Protein AF-A0A7X8XI81-F1 (afdb_monomer_lite)

Secondary structure (DSSP, 8-state):
-GGGTS-HHHHHHHH-EEETTTTEEEEEEEE-SSS-HHHHHHHHHHHTT---SEEEEEEEETTTTEEEEEEE-SSSS---SEEEESS---IIIIIHHHHHHHHH--

Radius of gyration: 13.25 Å; chains: 1; bounding box: 33×23×33 Å

Sequence (106 aa):
SDIKKLSAEEIIANSLKEYYSGSIGIAVLDIYEDGCEGKIDEVLEAAKTYSYHLLVIMISHHHRQQTEVYFFGNHYGCFPARQSFSRIISRAKDLVPYVYGKINEE

Foldseek 3Di:
DCLVVDQLVRQQVVQWDADPVRQEIEGEAEAADPPCVVVVVRNVVVQQVDDHCKYKYWYQHPNQQKIKIAIYHPNQVQDDRIDIGSHDDDCVPPVVVVVVCSSVVD

Structure (mmCIF, N/CA/C/O backbone):
data_AF-A0A7X8XI81-F1
#
_entry.id   AF-A0A7X8XI81-F1
#
loop_
_atom_site.group_PDB
_atom_site.id
_atom_site.type_symbol
_atom_site.label_atom_id
_atom_site.label_alt_id
_atom_site.label_comp_id
_atom_site.label_asym_id
_atom_site.label_entity_id
_atom_site.label_seq_id
_atom_site.pdbx_PDB_ins_code
_atom_site.Cartn_x
_atom_site.Cartn_y
_atom_site.Cartn_z
_atom_site.occupancy
_atom_site.B_iso_or_equiv
_atom_site.auth_seq_id
_atom_site.auth_comp_id
_atom_site.auth_asym_id
_atom_site.auth_atom_id
_atom_site.pdbx_PDB_model_num
ATOM 1 N N . SER A 1 1 ? 12.087 3.149 -14.873 1.00 53.97 1 SER A N 1
ATOM 2 C CA . SER A 1 1 ? 11.172 3.733 -13.870 1.00 53.97 1 SER A CA 1
ATOM 3 C C . SER A 1 1 ? 11.954 4.601 -12.874 1.00 53.97 1 SER A C 1
ATOM 5 O O . SER A 1 1 ? 13.024 4.164 -12.453 1.00 53.97 1 SER A O 1
ATOM 7 N N . ASP A 1 2 ? 11.490 5.807 -12.509 1.00 64.94 2 ASP A N 1
ATOM 8 C CA . ASP A 1 2 ? 12.207 6.750 -11.611 1.00 64.94 2 ASP A CA 1
ATOM 9 C C . ASP A 1 2 ? 12.467 6.206 -10.195 1.00 64.94 2 ASP A C 1
ATOM 11 O O . ASP A 1 2 ? 13.401 6.641 -9.523 1.00 64.94 2 ASP A O 1
ATOM 15 N N . ILE A 1 3 ? 11.733 5.169 -9.777 1.00 73.69 3 ILE A N 1
ATOM 16 C CA . ILE A 1 3 ? 11.902 4.518 -8.467 1.00 73.69 3 ILE A CA 1
ATOM 17 C C . ILE A 1 3 ? 13.305 3.927 -8.261 1.00 73.69 3 ILE A C 1
ATOM 19 O O . ILE A 1 3 ? 13.747 3.759 -7.132 1.00 73.69 3 ILE A O 1
ATOM 23 N N . LYS A 1 4 ? 14.027 3.614 -9.348 1.00 74.62 4 LYS A N 1
ATOM 24 C CA . LYS A 1 4 ? 15.380 3.039 -9.278 1.00 74.62 4 LYS A CA 1
ATOM 25 C C . LYS A 1 4 ? 16.430 4.049 -8.796 1.00 74.62 4 LYS A C 1
ATOM 27 O O . LYS A 1 4 ? 17.531 3.640 -8.449 1.00 74.62 4 LYS A O 1
ATOM 32 N N . LYS A 1 5 ? 16.115 5.349 -8.802 1.00 83.44 5 LYS A N 1
ATOM 33 C CA . LYS A 1 5 ? 17.043 6.431 -8.432 1.00 83.44 5 LYS A CA 1
ATOM 34 C C . LYS A 1 5 ? 16.801 7.005 -7.034 1.00 83.44 5 LYS A C 1
ATOM 36 O O . LYS A 1 5 ? 17.672 7.702 -6.532 1.00 83.44 5 LYS A O 1
ATOM 41 N N . LEU A 1 6 ? 15.635 6.745 -6.449 1.00 86.44 6 LEU A N 1
ATOM 42 C CA . LEU A 1 6 ? 15.225 7.273 -5.147 1.00 86.44 6 LEU A CA 1
ATOM 43 C C . LEU A 1 6 ? 15.602 6.305 -4.021 1.00 86.44 6 LEU A C 1
ATOM 45 O O . LEU A 1 6 ? 15.673 5.091 -4.239 1.00 86.44 6 LEU A O 1
ATOM 49 N N . SER A 1 7 ? 15.812 6.813 -2.808 1.00 91.00 7 SER A N 1
ATOM 50 C CA . SER A 1 7 ? 15.912 5.973 -1.611 1.00 91.00 7 SER A CA 1
ATOM 51 C C . SER A 1 7 ? 14.567 5.300 -1.300 1.00 91.00 7 SER A C 1
ATOM 53 O O . SER A 1 7 ? 13.513 5.711 -1.790 1.00 91.00 7 SER A O 1
ATOM 55 N N . ALA A 1 8 ? 14.590 4.232 -0.504 1.00 92.19 8 ALA A N 1
ATOM 56 C CA . ALA A 1 8 ? 13.369 3.548 -0.083 1.00 92.19 8 ALA A CA 1
ATOM 57 C C . ALA A 1 8 ? 12.429 4.486 0.698 1.00 92.19 8 ALA A C 1
ATOM 59 O O . ALA A 1 8 ? 11.223 4.517 0.454 1.00 92.19 8 ALA A O 1
ATOM 60 N N . GLU A 1 9 ? 12.997 5.307 1.577 1.00 92.12 9 GLU A N 1
ATOM 61 C CA . GLU A 1 9 ? 12.299 6.309 2.380 1.00 92.12 9 GLU A CA 1
ATOM 62 C C . GLU A 1 9 ? 11.692 7.408 1.504 1.00 92.12 9 GLU A C 1
ATOM 64 O O . GLU A 1 9 ? 10.533 7.774 1.695 1.00 92.12 9 GLU A O 1
ATOM 69 N N . GLU A 1 10 ? 12.433 7.899 0.503 1.00 92.56 10 GLU A N 1
ATOM 70 C CA . GLU A 1 10 ? 11.929 8.891 -0.452 1.00 92.56 10 GLU A CA 1
ATOM 71 C C . GLU A 1 10 ? 10.744 8.347 -1.257 1.00 92.56 10 GLU A C 1
ATOM 73 O O . GLU A 1 10 ? 9.762 9.056 -1.481 1.00 92.56 10 GLU A O 1
ATOM 78 N N . ILE A 1 11 ? 10.797 7.076 -1.669 1.00 92.38 11 ILE A N 1
ATOM 79 C CA . ILE A 1 11 ? 9.696 6.426 -2.393 1.00 92.38 11 ILE A CA 1
ATOM 80 C C . ILE A 1 11 ? 8.440 6.366 -1.524 1.00 92.38 11 ILE A C 1
ATOM 82 O O . ILE A 1 11 ? 7.357 6.726 -1.994 1.00 92.38 11 ILE A O 1
ATOM 86 N N . ILE A 1 12 ? 8.578 5.932 -0.267 1.00 93.88 12 ILE A N 1
ATOM 87 C CA . ILE A 1 12 ? 7.453 5.880 0.671 1.00 93.88 12 ILE A CA 1
ATOM 88 C C . ILE A 1 12 ? 6.906 7.293 0.872 1.00 93.88 12 ILE A C 1
ATOM 90 O O . ILE A 1 12 ? 5.726 7.522 0.614 1.00 93.88 12 ILE A O 1
ATOM 94 N N . ALA A 1 13 ? 7.757 8.244 1.264 1.00 92.69 13 ALA A N 1
ATOM 95 C CA . ALA A 1 13 ? 7.363 9.608 1.608 1.00 92.69 13 ALA A CA 1
ATOM 96 C C . ALA A 1 13 ? 6.653 10.335 0.456 1.00 92.69 13 ALA A C 1
ATOM 98 O O . ALA A 1 13 ? 5.632 10.979 0.681 1.00 92.69 13 ALA A O 1
ATOM 99 N N . ASN A 1 14 ? 7.130 10.181 -0.784 1.00 92.50 14 ASN A N 1
ATOM 100 C CA . ASN A 1 14 ? 6.532 10.834 -1.952 1.00 92.50 14 ASN A CA 1
ATOM 101 C C . ASN A 1 14 ? 5.111 10.343 -2.267 1.00 92.50 14 ASN A C 1
ATOM 103 O O . ASN A 1 14 ? 4.328 11.064 -2.886 1.00 92.50 14 ASN A O 1
ATOM 107 N N . SER A 1 15 ? 4.775 9.113 -1.876 1.00 93.00 15 SER A N 1
ATOM 108 C CA . SER A 1 15 ? 3.479 8.498 -2.178 1.00 93.00 15 SER A CA 1
ATOM 109 C C . SER A 1 15 ? 2.539 8.412 -0.972 1.00 93.00 15 SER A C 1
ATOM 111 O O . SER A 1 15 ? 1.323 8.209 -1.129 1.00 93.00 15 SER A O 1
ATOM 113 N N . LEU A 1 16 ? 3.092 8.573 0.231 1.00 96.06 16 LEU A N 1
ATOM 114 C CA . LEU A 1 16 ? 2.393 8.450 1.497 1.00 96.06 16 LEU A CA 1
ATOM 115 C C . LEU A 1 16 ? 1.251 9.462 1.591 1.00 96.06 16 LEU A C 1
ATOM 117 O O . LEU A 1 16 ? 1.413 10.662 1.372 1.00 96.06 16 LEU A O 1
ATOM 121 N N . LYS A 1 17 ? 0.069 8.961 1.939 1.00 96.81 17 LYS A N 1
ATOM 122 C CA . LYS A 1 17 ? -1.053 9.781 2.388 1.00 96.81 17 LYS A CA 1
ATOM 123 C C . LYS A 1 17 ? -1.516 9.309 3.746 1.00 96.81 17 LYS A C 1
ATOM 125 O O . LYS A 1 17 ? -1.598 8.105 3.985 1.00 96.81 17 LYS A O 1
ATOM 130 N N . GLU A 1 18 ? -1.843 10.271 4.589 1.00 96.62 18 GLU A N 1
ATOM 131 C CA . GLU A 1 18 ?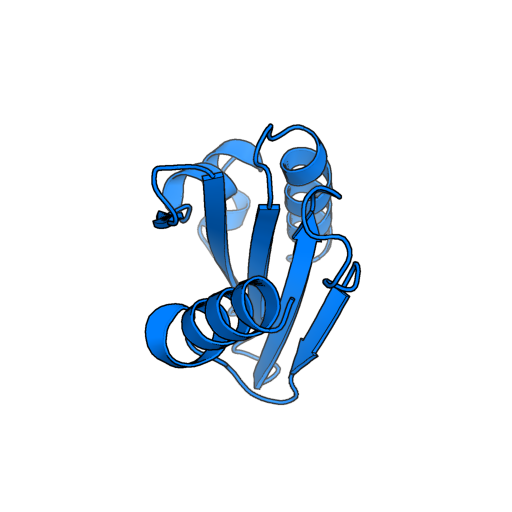 -2.297 10.027 5.947 1.00 96.62 18 GLU A CA 1
ATOM 132 C C . GLU A 1 18 ? -3.822 10.058 6.043 1.00 96.62 18 GLU A C 1
ATOM 134 O O . GLU A 1 18 ? -4.503 10.846 5.381 1.00 96.62 18 GLU A O 1
ATOM 139 N N . TYR A 1 19 ? -4.348 9.187 6.895 1.00 93.75 19 TYR A N 1
ATOM 140 C CA . TYR A 1 19 ? -5.762 8.999 7.193 1.00 93.75 19 TYR A CA 1
ATOM 141 C C . TYR A 1 19 ? -5.935 8.851 8.712 1.00 93.75 19 TYR A C 1
ATOM 143 O O . TYR A 1 19 ? -4.957 8.656 9.437 1.00 93.75 19 TYR A O 1
ATOM 151 N N . TYR A 1 20 ? -7.173 8.956 9.210 1.00 89.44 20 TYR A N 1
ATOM 152 C CA . TYR A 1 20 ? -7.473 8.859 10.651 1.00 89.44 20 TYR A CA 1
ATOM 153 C C . TYR A 1 20 ? -6.587 9.773 11.519 1.00 89.44 20 TYR A C 1
ATOM 155 O O . TYR A 1 20 ? -5.886 9.323 12.429 1.00 89.44 20 TYR A O 1
ATOM 163 N N . SER A 1 21 ? -6.590 11.071 11.204 1.00 88.69 21 SER A N 1
ATOM 164 C CA . SER A 1 21 ? -5.822 12.088 11.941 1.00 88.69 21 SER A CA 1
ATOM 165 C C . SER A 1 21 ? -4.323 11.770 12.058 1.00 88.69 21 SER A C 1
ATOM 167 O O . SER A 1 21 ? -3.713 12.058 13.082 1.00 88.69 21 SER A O 1
ATOM 169 N N . GLY A 1 22 ? -3.740 11.141 11.031 1.00 88.75 22 GLY A N 1
ATOM 170 C CA . GLY A 1 22 ? -2.320 10.773 11.007 1.00 88.75 22 GLY A CA 1
ATOM 171 C C . GLY A 1 22 ? -2.011 9.375 11.546 1.00 88.75 22 GLY A C 1
ATOM 172 O O . GLY A 1 22 ? -0.870 8.940 11.473 1.00 88.75 22 GLY A O 1
ATOM 173 N N . SER A 1 23 ? -3.002 8.634 12.050 1.00 91.75 23 SER A N 1
ATOM 174 C CA . SER A 1 23 ? -2.766 7.298 12.627 1.00 91.75 23 SER A CA 1
ATOM 175 C C . SER A 1 23 ? -2.478 6.231 11.569 1.00 91.75 23 SER A C 1
ATOM 177 O O . SER A 1 23 ? -1.818 5.232 11.861 1.00 91.75 23 SER A O 1
ATOM 179 N N . ILE A 1 24 ? -2.978 6.432 10.344 1.00 95.62 24 ILE A N 1
ATOM 180 C CA . ILE A 1 24 ? -2.855 5.472 9.248 1.00 95.62 24 ILE A CA 1
ATOM 181 C C . ILE A 1 24 ? -2.128 6.110 8.072 1.00 95.62 24 ILE A C 1
ATOM 183 O O . ILE A 1 24 ? -2.604 7.094 7.507 1.00 95.62 24 ILE A O 1
ATOM 187 N N . GLY A 1 25 ? -1.017 5.510 7.662 1.00 97.06 25 GLY A N 1
ATOM 188 C CA . GLY A 1 25 ? -0.284 5.876 6.456 1.00 97.06 25 GLY A CA 1
ATOM 189 C C . GLY A 1 25 ? -0.572 4.893 5.325 1.00 97.06 25 GLY A C 1
ATOM 190 O O . GLY A 1 25 ? -0.558 3.685 5.541 1.00 97.06 25 GLY A O 1
ATOM 191 N N . ILE A 1 26 ? -0.814 5.377 4.105 1.00 97.69 26 ILE A N 1
ATOM 192 C CA . ILE A 1 26 ? -0.918 4.524 2.910 1.00 97.69 26 ILE A CA 1
ATOM 193 C C . ILE A 1 26 ? -0.034 5.075 1.791 1.00 97.69 26 ILE A C 1
ATOM 195 O O . ILE A 1 26 ? -0.343 6.124 1.210 1.00 97.69 26 ILE A O 1
ATOM 199 N N . ALA A 1 27 ? 1.023 4.341 1.449 1.00 97.25 27 ALA A N 1
ATOM 200 C CA . ALA A 1 27 ? 1.895 4.625 0.312 1.00 97.25 27 ALA A CA 1
ATOM 201 C C . ALA A 1 27 ? 1.604 3.669 -0.856 1.00 97.25 27 ALA A C 1
ATOM 203 O O . ALA A 1 27 ? 1.257 2.505 -0.657 1.00 97.25 27 ALA A O 1
ATOM 204 N N . VAL A 1 28 ? 1.725 4.178 -2.083 1.00 95.75 28 VAL A N 1
ATOM 205 C CA . VAL A 1 28 ? 1.451 3.441 -3.326 1.00 95.75 28 VAL A CA 1
ATOM 206 C C . VAL A 1 28 ? 2.690 3.412 -4.216 1.00 95.75 28 VAL A C 1
ATOM 208 O O . VAL A 1 28 ? 3.263 4.456 -4.523 1.00 95.75 28 VAL A O 1
ATOM 211 N N . LEU A 1 29 ? 3.080 2.228 -4.667 1.00 94.75 29 LEU A N 1
ATOM 212 C CA . LEU A 1 29 ? 4.165 2.014 -5.611 1.00 94.75 29 LEU A CA 1
ATOM 213 C C . LEU A 1 29 ? 3.597 1.449 -6.910 1.00 94.75 29 LEU A C 1
ATOM 215 O O . LEU A 1 29 ? 3.067 0.341 -6.927 1.00 94.75 29 LEU A O 1
ATOM 219 N N . ASP A 1 30 ? 3.734 2.195 -8.003 1.00 93.06 30 ASP A N 1
ATOM 220 C CA . ASP A 1 30 ? 3.337 1.744 -9.336 1.00 93.06 30 ASP A CA 1
ATOM 221 C C . ASP A 1 30 ? 4.544 1.172 -10.092 1.00 93.06 30 ASP A C 1
ATOM 223 O O . ASP A 1 30 ? 5.504 1.875 -10.422 1.00 93.06 30 ASP A O 1
ATOM 227 N N . ILE A 1 31 ? 4.491 -0.129 -10.370 1.00 92.19 31 ILE A N 1
ATOM 228 C CA . ILE A 1 31 ? 5.525 -0.901 -11.056 1.00 92.19 31 ILE A CA 1
ATOM 229 C C . ILE A 1 31 ? 5.044 -1.212 -12.472 1.00 92.19 31 ILE A C 1
ATOM 231 O O . ILE A 1 31 ? 4.059 -1.923 -12.663 1.00 92.19 31 ILE A O 1
ATOM 235 N N . TYR A 1 32 ? 5.745 -0.677 -13.470 1.00 90.62 32 TYR A N 1
ATOM 236 C CA . TYR A 1 32 ? 5.399 -0.831 -14.891 1.00 90.62 32 TYR A CA 1
ATOM 237 C C . TYR A 1 32 ? 6.272 -1.856 -15.627 1.00 90.62 32 TYR A C 1
ATOM 239 O O . TYR A 1 32 ? 5.972 -2.213 -16.762 1.00 90.62 32 TYR A O 1
ATOM 247 N N . GLU A 1 33 ? 7.358 -2.309 -15.000 1.00 88.25 33 GLU A N 1
ATOM 248 C CA . GLU A 1 33 ? 8.355 -3.207 -15.582 1.00 88.25 33 GLU A CA 1
ATOM 249 C C . GLU A 1 33 ? 8.902 -4.170 -14.517 1.00 88.25 33 GLU A C 1
ATOM 251 O O . GLU A 1 33 ? 8.920 -3.846 -13.326 1.00 88.25 33 GLU A O 1
ATOM 256 N N . ASP A 1 34 ? 9.369 -5.341 -14.949 1.00 84.19 34 ASP A N 1
ATOM 257 C CA . ASP A 1 34 ? 10.101 -6.286 -14.097 1.00 84.19 34 ASP A CA 1
ATOM 258 C C . ASP A 1 34 ? 11.497 -5.749 -13.704 1.00 84.19 34 ASP A C 1
ATOM 260 O O . ASP A 1 34 ? 11.994 -4.754 -14.246 1.00 84.19 34 ASP A O 1
ATOM 264 N N . GLY A 1 35 ? 12.160 -6.405 -12.746 1.00 84.25 35 GLY A N 1
ATOM 265 C CA . GLY A 1 35 ? 13.501 -6.017 -12.291 1.00 84.25 35 GLY A CA 1
ATOM 266 C C . GLY A 1 35 ? 13.486 -4.877 -11.270 1.00 84.25 35 GLY A C 1
ATOM 267 O O . GLY A 1 35 ? 14.419 -4.072 -11.220 1.00 84.25 35 GLY A O 1
ATOM 268 N N . CYS A 1 36 ? 12.402 -4.775 -10.500 1.00 85.50 36 CYS A N 1
ATOM 269 C CA . CYS A 1 36 ? 12.252 -3.845 -9.377 1.00 85.50 36 CYS A CA 1
ATOM 270 C C . CYS A 1 36 ? 12.137 -4.578 -8.030 1.00 85.50 36 CYS A C 1
ATOM 272 O O . CYS A 1 36 ? 11.954 -3.928 -7.008 1.00 85.50 36 CYS A O 1
ATOM 274 N N . GLU A 1 37 ? 12.255 -5.908 -8.017 1.00 88.19 37 GLU A N 1
ATOM 275 C CA . GLU A 1 37 ? 12.053 -6.774 -6.853 1.00 88.19 37 GLU A CA 1
ATOM 276 C C . GLU A 1 37 ? 12.964 -6.378 -5.686 1.00 88.19 37 GLU A C 1
ATOM 278 O O . GLU A 1 37 ? 12.467 -6.112 -4.599 1.00 88.19 37 GLU A O 1
ATOM 283 N N . GLY A 1 38 ? 14.266 -6.189 -5.929 1.00 89.62 38 GLY A N 1
ATOM 284 C CA . GLY A 1 38 ? 15.183 -5.735 -4.876 1.00 89.62 38 GLY A CA 1
ATOM 285 C C . GLY A 1 38 ? 14.817 -4.358 -4.311 1.00 89.62 38 GLY A C 1
ATOM 286 O O . GLY A 1 38 ? 14.971 -4.115 -3.119 1.00 89.62 38 GLY A O 1
ATOM 287 N N . LYS A 1 39 ? 14.250 -3.468 -5.139 1.00 90.56 39 LYS A N 1
ATOM 288 C CA . LYS A 1 39 ? 13.811 -2.146 -4.676 1.00 90.56 39 LYS A CA 1
ATOM 289 C C . LYS A 1 39 ? 12.528 -2.215 -3.854 1.00 90.56 39 LYS A C 1
ATOM 291 O O . LYS A 1 39 ? 12.352 -1.436 -2.923 1.00 90.56 39 LYS A O 1
ATOM 296 N N . ILE A 1 40 ? 11.636 -3.137 -4.207 1.00 93.31 40 ILE A N 1
ATOM 297 C CA . ILE A 1 40 ? 10.444 -3.440 -3.419 1.00 93.31 40 ILE A CA 1
ATOM 298 C C . ILE A 1 40 ? 10.866 -3.952 -2.042 1.00 93.31 40 ILE A C 1
ATOM 300 O O . ILE A 1 40 ? 10.367 -3.438 -1.046 1.00 93.31 40 ILE A O 1
ATOM 304 N N . ASP A 1 41 ? 11.821 -4.880 -1.976 1.00 94.75 41 ASP A N 1
ATOM 305 C CA . ASP A 1 41 ? 12.330 -5.403 -0.706 1.00 94.75 41 ASP A CA 1
ATOM 306 C C . ASP A 1 41 ? 12.940 -4.288 0.161 1.00 94.75 41 ASP A C 1
ATOM 308 O O . ASP A 1 41 ? 12.591 -4.172 1.334 1.00 94.75 41 ASP A O 1
ATOM 312 N N . GLU A 1 42 ? 13.759 -3.398 -0.417 1.00 95.12 42 GLU A N 1
ATOM 313 C CA . GLU A 1 42 ? 14.282 -2.214 0.289 1.00 95.12 42 GLU A CA 1
ATOM 314 C C . GLU A 1 42 ? 13.162 -1.336 0.873 1.00 95.12 42 GLU A C 1
ATOM 316 O O . GLU A 1 42 ? 13.246 -0.891 2.018 1.00 95.12 42 GLU A O 1
ATOM 321 N N . VAL A 1 43 ? 12.094 -1.095 0.105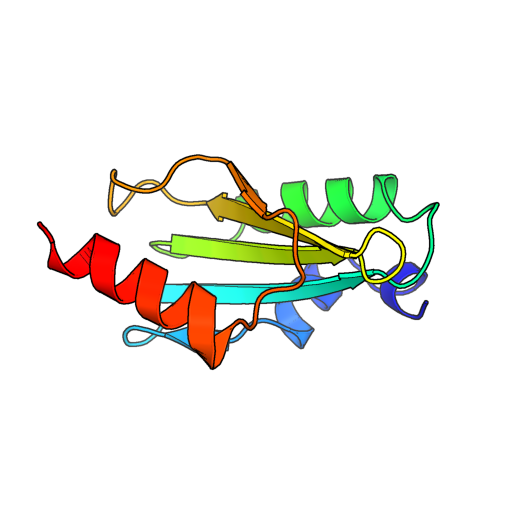 1.00 95.62 43 VAL A N 1
ATOM 322 C CA . VAL A 1 43 ? 10.933 -0.311 0.554 1.00 95.62 43 VAL A CA 1
ATOM 323 C C . VAL A 1 43 ? 10.183 -1.014 1.680 1.00 95.62 43 VAL A C 1
ATOM 325 O O . VAL A 1 43 ? 9.804 -0.369 2.657 1.00 95.62 43 VAL A O 1
ATOM 328 N N . LEU A 1 44 ? 9.974 -2.325 1.579 1.00 96.62 44 LEU A N 1
ATOM 329 C CA . LEU A 1 44 ? 9.297 -3.095 2.620 1.00 96.62 44 LEU A CA 1
ATOM 330 C C . LEU A 1 44 ? 10.123 -3.158 3.912 1.00 96.62 44 LEU A C 1
ATOM 332 O O . LEU A 1 44 ? 9.541 -3.126 4.994 1.00 96.62 44 LEU A O 1
ATOM 336 N N . GLU A 1 45 ? 11.455 -3.200 3.828 1.00 96.50 45 GLU A N 1
ATOM 337 C CA . GLU A 1 45 ? 12.326 -3.087 5.003 1.00 96.50 45 GLU A CA 1
ATOM 338 C C . GLU A 1 45 ? 12.272 -1.685 5.618 1.00 96.50 45 GLU A C 1
ATOM 340 O O . GLU A 1 45 ? 12.068 -1.559 6.827 1.00 96.50 45 GLU A O 1
ATOM 345 N N . ALA A 1 46 ? 12.365 -0.627 4.805 1.00 95.62 46 ALA A N 1
ATOM 346 C CA . ALA A 1 46 ? 12.254 0.750 5.286 1.00 95.62 46 ALA A CA 1
ATOM 347 C C . ALA A 1 46 ? 10.901 1.007 5.972 1.00 95.62 46 ALA A C 1
ATOM 349 O O . ALA A 1 46 ? 10.855 1.625 7.038 1.00 95.62 46 ALA A O 1
ATOM 350 N N . ALA A 1 47 ? 9.807 0.461 5.432 1.00 95.56 47 ALA A N 1
ATOM 351 C CA . ALA A 1 47 ? 8.462 0.594 5.989 1.00 95.56 47 ALA A CA 1
ATOM 352 C C . ALA A 1 47 ? 8.339 0.064 7.430 1.00 95.56 47 ALA A C 1
ATOM 354 O O . ALA A 1 47 ? 7.555 0.601 8.210 1.00 95.56 47 ALA A O 1
ATOM 355 N N . LYS A 1 48 ? 9.144 -0.929 7.836 1.00 93.88 48 LYS A N 1
ATOM 356 C CA . LYS A 1 48 ? 9.135 -1.452 9.219 1.00 93.88 48 LYS A CA 1
ATOM 357 C C . LYS A 1 48 ? 9.606 -0.433 10.256 1.00 93.88 48 LYS A C 1
ATOM 359 O O . LYS A 1 48 ? 9.333 -0.608 11.439 1.00 93.88 48 LYS A O 1
ATOM 364 N N . THR A 1 49 ? 10.334 0.598 9.831 1.00 93.25 49 THR A N 1
ATOM 365 C CA . THR A 1 49 ? 10.879 1.634 10.721 1.00 93.25 49 THR A CA 1
ATOM 366 C C . THR A 1 49 ? 9.906 2.789 10.972 1.00 93.25 49 THR A C 1
ATOM 368 O O . THR A 1 49 ? 10.143 3.613 11.852 1.00 93.25 49 THR A O 1
ATOM 371 N N . TYR A 1 50 ? 8.804 2.855 10.219 1.00 91.81 50 TYR A N 1
ATOM 372 C CA . TYR A 1 50 ? 7.818 3.926 10.307 1.00 91.81 50 TYR A CA 1
ATOM 373 C C . TYR A 1 50 ? 6.842 3.691 11.470 1.00 91.81 50 TYR A C 1
ATOM 375 O O . TYR A 1 50 ? 6.220 2.636 11.584 1.00 91.81 50 TYR A O 1
ATOM 383 N N . SER A 1 51 ? 6.647 4.716 12.298 1.00 89.12 51 SER A N 1
ATOM 384 C CA . SER A 1 51 ? 5.829 4.652 13.518 1.00 89.12 51 SER A CA 1
ATOM 385 C C . SER A 1 51 ? 4.367 5.064 13.290 1.00 89.12 51 SER A C 1
ATOM 387 O O . SER A 1 51 ? 3.906 6.047 13.866 1.00 89.12 51 SER A O 1
ATOM 389 N N . TYR A 1 52 ? 3.627 4.324 12.461 1.00 93.62 52 TYR A N 1
ATOM 390 C CA . TYR A 1 52 ? 2.166 4.471 12.334 1.00 93.62 52 TYR A CA 1
ATOM 391 C C . TYR A 1 52 ? 1.435 3.397 13.153 1.00 93.62 52 TYR A C 1
ATOM 393 O O . TYR A 1 52 ? 1.956 2.297 13.341 1.00 93.62 52 TYR A O 1
ATOM 401 N N . HIS A 1 53 ? 0.197 3.668 13.590 1.00 94.88 53 HIS A N 1
ATOM 402 C CA . HIS A 1 53 ? -0.671 2.608 14.134 1.00 94.88 53 HIS A CA 1
ATOM 403 C C . HIS A 1 53 ? -0.957 1.541 13.068 1.00 94.88 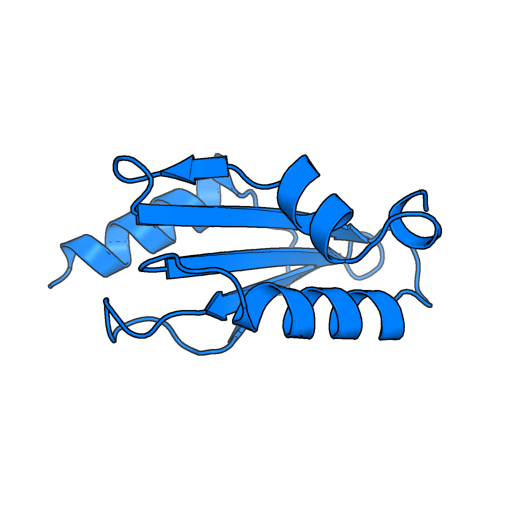53 HIS A C 1
ATOM 405 O O . HIS A 1 53 ? -1.043 0.351 13.377 1.00 94.88 53 HIS A O 1
ATOM 411 N N . LEU A 1 54 ? -1.067 1.987 11.813 1.00 96.44 54 LEU A N 1
ATOM 412 C CA . LEU A 1 54 ? -1.086 1.148 10.626 1.00 96.44 54 LEU A CA 1
ATOM 413 C C . LEU A 1 54 ? -0.384 1.870 9.472 1.00 96.44 54 LEU A C 1
ATOM 415 O O . LEU A 1 54 ? -0.828 2.930 9.037 1.00 96.44 54 LEU A O 1
ATOM 419 N N . LEU A 1 55 ? 0.677 1.281 8.935 1.00 97.62 55 LEU A N 1
ATOM 420 C CA . LEU A 1 55 ? 1.237 1.669 7.645 1.00 97.62 55 LEU A CA 1
ATOM 421 C C . LEU A 1 55 ? 0.869 0.607 6.610 1.00 97.62 55 LEU A C 1
ATOM 423 O O . LEU A 1 55 ? 1.050 -0.587 6.831 1.00 97.62 55 LEU A O 1
ATOM 427 N N . VAL A 1 56 ? 0.369 1.047 5.462 1.00 97.81 56 VAL A N 1
ATOM 428 C CA . VAL A 1 56 ? 0.003 0.178 4.348 1.00 97.81 56 VAL A CA 1
ATOM 429 C C . VAL A 1 56 ? 0.848 0.530 3.131 1.00 97.81 56 VAL A C 1
ATOM 431 O O . VAL A 1 56 ? 0.843 1.673 2.669 1.00 97.81 56 VAL A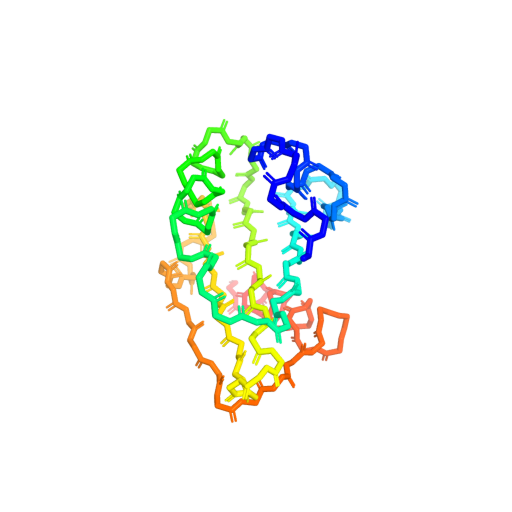 O 1
ATOM 434 N N . ILE A 1 57 ? 1.550 -0.461 2.587 1.00 98.12 57 ILE A N 1
ATOM 435 C CA . ILE A 1 57 ? 2.290 -0.342 1.330 1.00 98.12 57 ILE A CA 1
ATOM 436 C C . ILE A 1 57 ? 1.519 -1.099 0.252 1.00 98.12 57 ILE A C 1
ATOM 438 O O . ILE A 1 57 ? 1.409 -2.322 0.293 1.00 98.12 57 ILE A O 1
ATOM 442 N N . MET A 1 58 ? 0.969 -0.363 -0.708 1.00 97.94 58 MET A N 1
ATOM 443 C CA . MET A 1 58 ? 0.262 -0.905 -1.865 1.00 97.94 58 MET A CA 1
ATOM 444 C C . MET A 1 58 ? 1.197 -0.904 -3.074 1.00 97.94 58 MET A C 1
ATOM 446 O O . MET A 1 58 ? 1.672 0.149 -3.480 1.00 97.94 58 MET A O 1
ATOM 450 N N . ILE A 1 59 ? 1.430 -2.063 -3.678 1.00 96.75 59 ILE A N 1
ATOM 451 C CA . ILE A 1 59 ? 2.307 -2.242 -4.835 1.00 96.75 59 ILE A CA 1
ATOM 452 C C . ILE A 1 59 ? 1.467 -2.706 -6.021 1.00 96.75 59 ILE A C 1
ATOM 454 O O . ILE A 1 59 ? 0.954 -3.822 -6.038 1.00 96.75 59 ILE A O 1
ATOM 458 N N . SER A 1 60 ? 1.315 -1.848 -7.022 1.00 96.00 60 SER A N 1
ATOM 459 C CA . SER A 1 60 ? 0.569 -2.123 -8.249 1.00 96.00 60 SER A CA 1
ATOM 460 C C . SER A 1 60 ? 1.525 -2.546 -9.358 1.00 96.00 60 SER A C 1
ATOM 462 O O . SER A 1 60 ? 2.264 -1.723 -9.889 1.00 96.00 60 SER A O 1
ATOM 464 N N . HIS A 1 61 ? 1.496 -3.816 -9.748 1.00 94.88 61 HIS A N 1
ATOM 465 C CA . HIS A 1 61 ? 2.258 -4.339 -10.881 1.00 94.88 61 HIS A CA 1
ATOM 466 C C . HIS A 1 61 ? 1.419 -4.241 -12.157 1.00 94.88 61 HIS A C 1
ATOM 468 O O . HIS A 1 61 ? 0.671 -5.161 -12.494 1.00 94.88 61 HIS A O 1
ATOM 474 N N . HIS A 1 62 ? 1.539 -3.130 -12.882 1.00 93.44 62 HIS A N 1
ATOM 475 C CA . HIS A 1 62 ? 0.759 -2.836 -14.090 1.00 93.44 62 HIS A CA 1
ATOM 476 C C . HIS A 1 62 ? 1.036 -3.820 -15.232 1.00 93.44 62 HIS A C 1
ATOM 478 O O . HIS A 1 62 ? 0.122 -4.173 -15.974 1.00 93.44 62 HIS A O 1
ATOM 484 N N . HIS A 1 63 ? 2.262 -4.329 -15.348 1.00 90.69 63 HIS A N 1
ATOM 485 C CA . HIS A 1 63 ? 2.626 -5.334 -16.355 1.00 90.69 63 HIS A CA 1
ATOM 486 C C . HIS A 1 63 ? 2.026 -6.717 -16.073 1.00 90.69 63 HIS A C 1
ATOM 488 O O . HIS A 1 63 ? 1.719 -7.451 -17.007 1.00 90.69 63 HIS A O 1
ATOM 494 N N . ARG A 1 64 ? 1.819 -7.059 -14.794 1.00 92.00 64 ARG A N 1
ATOM 495 C CA . ARG A 1 64 ? 1.196 -8.322 -14.352 1.00 92.00 64 ARG A CA 1
ATOM 496 C C . ARG A 1 64 ? -0.291 -8.176 -14.011 1.00 92.00 64 ARG A C 1
ATOM 498 O O . ARG A 1 64 ? -0.927 -9.166 -13.673 1.00 92.00 64 ARG A O 1
ATOM 505 N N . GLN A 1 65 ? -0.838 -6.960 -14.092 1.00 95.19 65 GLN A N 1
ATOM 506 C CA . GLN A 1 65 ? -2.224 -6.628 -13.740 1.00 95.19 65 GLN A CA 1
ATOM 507 C C . GLN A 1 65 ? -2.625 -7.102 -12.331 1.00 95.19 65 GLN A C 1
ATOM 509 O O . GLN A 1 65 ? -3.741 -7.565 -12.114 1.00 95.19 65 GLN A O 1
ATOM 514 N N . GLN A 1 66 ? -1.722 -6.974 -11.357 1.00 96.44 66 GLN A N 1
ATOM 515 C CA . GLN A 1 66 ? -1.939 -7.427 -9.979 1.00 96.44 66 GLN A CA 1
ATOM 516 C C . GLN A 1 66 ? -1.543 -6.352 -8.967 1.00 96.44 66 GLN A C 1
ATOM 518 O O . GLN A 1 66 ? -0.638 -5.556 -9.225 1.00 96.44 66 GLN A O 1
ATOM 523 N N . THR A 1 67 ? -2.179 -6.362 -7.799 1.00 97.75 67 THR A N 1
ATOM 524 C CA . THR A 1 67 ? -1.798 -5.501 -6.675 1.00 97.75 67 THR A CA 1
ATOM 525 C C . THR A 1 67 ? -1.471 -6.337 -5.450 1.00 97.75 67 THR A C 1
ATOM 527 O O . THR A 1 67 ? -2.180 -7.283 -5.115 1.00 97.75 67 THR A O 1
ATOM 530 N N . GLU A 1 68 ? -0.414 -5.951 -4.754 1.00 97.56 68 GLU A N 1
ATOM 531 C CA . GLU A 1 68 ? -0.000 -6.520 -3.479 1.00 97.56 68 GLU A CA 1
ATOM 532 C C . GLU A 1 68 ? -0.118 -5.450 -2.406 1.00 97.56 68 GLU A C 1
ATOM 534 O O . GLU A 1 68 ? 0.199 -4.288 -2.642 1.00 97.56 68 GLU A O 1
ATOM 539 N N . VAL A 1 69 ? -0.594 -5.819 -1.228 1.00 98.12 69 VAL A N 1
ATOM 540 C CA . VAL A 1 69 ? -0.781 -4.896 -0.115 1.00 98.12 69 VAL A CA 1
ATOM 541 C C . VAL A 1 69 ? -0.113 -5.489 1.107 1.00 98.12 69 VAL A C 1
ATOM 543 O O . VAL A 1 69 ? -0.419 -6.613 1.495 1.00 98.12 69 VAL A O 1
ATOM 546 N N . TYR A 1 70 ? 0.791 -4.728 1.705 1.00 98.06 70 TYR A N 1
ATOM 547 C CA . TYR A 1 70 ? 1.506 -5.091 2.919 1.00 98.06 70 TYR A CA 1
ATOM 548 C C . TYR A 1 70 ? 1.043 -4.191 4.051 1.00 98.06 70 TYR A C 1
ATOM 550 O O . TYR A 1 70 ? 0.951 -2.975 3.874 1.00 98.06 70 TYR A O 1
ATOM 558 N N . PHE A 1 71 ? 0.761 -4.790 5.201 1.00 97.31 71 PHE A N 1
ATOM 559 C CA . PHE A 1 71 ? 0.290 -4.080 6.381 1.00 97.31 71 PHE A CA 1
ATOM 560 C C . PHE A 1 71 ? 1.353 -4.171 7.473 1.00 97.31 71 PHE A C 1
ATOM 562 O O . PHE A 1 71 ? 1.839 -5.253 7.803 1.00 97.31 71 PHE A O 1
ATOM 569 N N . PHE A 1 72 ? 1.706 -3.018 8.026 1.00 95.94 72 PHE A N 1
ATOM 570 C CA . PHE A 1 72 ? 2.705 -2.846 9.069 1.00 95.94 72 PHE A CA 1
ATOM 571 C C . PHE A 1 72 ? 2.059 -2.164 10.273 1.00 95.94 72 PHE A C 1
ATOM 573 O O . PHE A 1 72 ? 1.277 -1.228 10.117 1.00 95.94 72 PHE A O 1
ATOM 580 N N . GLY A 1 73 ? 2.410 -2.616 11.473 1.00 89.56 73 GLY A N 1
ATOM 581 C CA . GLY A 1 73 ? 1.773 -2.186 12.718 1.00 89.56 73 GLY A CA 1
ATOM 582 C C . GLY A 1 73 ? 0.825 -3.250 13.267 1.00 89.56 73 GLY A C 1
ATOM 583 O O . GLY A 1 73 ? 0.275 -4.067 12.533 1.00 89.56 73 GLY A O 1
ATOM 584 N N . ASN A 1 74 ? 0.676 -3.274 14.589 1.00 83.81 74 ASN A N 1
ATOM 585 C CA . ASN A 1 74 ? -0.103 -4.283 15.312 1.00 83.81 74 ASN A CA 1
ATOM 586 C C . ASN A 1 74 ? -1.289 -3.687 16.086 1.00 83.81 74 ASN A C 1
ATOM 588 O O . ASN A 1 74 ? -1.976 -4.425 16.784 1.00 83.81 74 ASN A O 1
ATOM 592 N N . HIS A 1 75 ? -1.537 -2.378 15.962 1.00 90.25 75 HIS A N 1
ATOM 593 C CA . HIS A 1 75 ? -2.510 -1.667 16.792 1.00 90.25 75 HIS A CA 1
ATOM 594 C C . HIS A 1 75 ? -3.943 -2.194 16.627 1.00 90.25 75 HIS A C 1
ATOM 596 O O . HIS A 1 75 ? -4.645 -2.357 17.617 1.00 90.25 75 HIS A O 1
ATOM 602 N N . TYR A 1 76 ? -4.356 -2.481 15.389 1.00 86.50 76 TYR A N 1
ATOM 603 C CA . TYR A 1 76 ? -5.725 -2.907 15.075 1.00 86.50 76 TYR A CA 1
ATOM 604 C C . TYR A 1 76 ? -5.921 -4.431 15.062 1.00 86.50 76 TYR A C 1
ATOM 606 O O . TYR A 1 76 ? -7.046 -4.878 14.969 1.00 86.50 76 TYR A O 1
ATOM 614 N N . GLY A 1 77 ? -4.863 -5.253 15.103 1.00 86.31 77 GLY A N 1
ATOM 615 C CA . GLY A 1 77 ? -4.960 -6.725 15.207 1.00 86.31 77 GLY A CA 1
ATOM 616 C C . GLY A 1 77 ? -5.670 -7.500 14.072 1.00 86.31 77 GLY A C 1
ATOM 617 O O . GLY A 1 77 ? -5.508 -8.716 13.988 1.00 86.31 77 GLY A O 1
ATOM 618 N N . CYS A 1 78 ? -6.408 -6.836 13.180 1.00 90.06 78 CYS A N 1
ATOM 619 C CA . CYS A 1 78 ? -7.317 -7.449 12.206 1.00 90.06 78 CYS A CA 1
ATOM 620 C C . CYS A 1 78 ? -6.767 -7.522 10.770 1.00 90.06 78 CYS A C 1
ATOM 622 O O . CYS A 1 78 ? -7.407 -8.092 9.879 1.00 90.06 78 CYS A O 1
ATOM 624 N N . PHE A 1 79 ? -5.574 -6.970 10.530 1.00 93.94 79 PHE A N 1
ATOM 625 C CA . PHE A 1 79 ? -4.933 -6.963 9.215 1.00 93.94 79 PHE A CA 1
ATOM 626 C C . PHE A 1 79 ? -3.914 -8.106 9.071 1.00 93.94 79 PHE A C 1
ATOM 628 O O . PHE A 1 79 ? -3.091 -8.310 9.965 1.00 93.94 79 PHE A O 1
ATOM 635 N N . PRO A 1 80 ? -3.919 -8.849 7.946 1.00 94.50 80 PRO A N 1
ATOM 636 C CA . PRO A 1 80 ? -2.863 -9.814 7.646 1.00 94.50 80 PRO A CA 1
ATOM 637 C C . PRO A 1 80 ? -1.562 -9.084 7.289 1.00 94.50 80 PRO A C 1
ATOM 639 O O . PRO A 1 80 ? -1.600 -7.948 6.837 1.00 94.50 80 PRO A O 1
ATOM 642 N N . ALA A 1 81 ? -0.408 -9.749 7.377 1.00 94.81 81 ALA A N 1
ATOM 643 C CA . ALA A 1 81 ? 0.864 -9.139 6.963 1.00 94.81 81 ALA A CA 1
ATOM 644 C C . ALA A 1 81 ? 0.899 -8.764 5.464 1.00 94.81 81 ALA A C 1
ATOM 646 O O . ALA A 1 81 ? 1.516 -7.771 5.078 1.00 94.81 81 ALA A O 1
ATOM 647 N N . ARG A 1 82 ? 0.231 -9.558 4.613 1.00 97.00 82 ARG A N 1
ATOM 648 C CA . ARG A 1 82 ? 0.141 -9.356 3.159 1.00 97.00 82 ARG A CA 1
ATOM 649 C C . ARG A 1 82 ? -1.216 -9.803 2.628 1.00 97.00 82 ARG A C 1
ATOM 651 O O . ARG A 1 82 ? -1.766 -10.804 3.084 1.00 97.00 82 ARG A O 1
ATOM 658 N N . GLN A 1 83 ? -1.703 -9.104 1.611 1.00 96.75 83 GLN A N 1
ATOM 659 C CA . GLN A 1 83 ? -2.870 -9.471 0.820 1.00 96.75 83 GLN A CA 1
ATOM 660 C C . GLN A 1 83 ? -2.607 -9.195 -0.664 1.00 96.75 83 GLN A C 1
ATOM 662 O O . GLN A 1 83 ? -2.118 -8.125 -1.016 1.00 96.75 83 GLN A O 1
ATOM 667 N N . SER A 1 84 ? -2.946 -10.143 -1.536 1.00 96.75 84 SER A N 1
ATOM 668 C CA . SER A 1 84 ? -2.746 -10.012 -2.984 1.00 96.75 84 SER A CA 1
ATOM 669 C C . SER A 1 84 ? -4.086 -9.991 -3.719 1.00 96.75 84 SER A C 1
ATOM 671 O O . SER A 1 84 ? -5.039 -10.669 -3.333 1.00 96.75 84 SER A O 1
ATOM 673 N N . PHE A 1 85 ? -4.146 -9.216 -4.797 1.00 96.62 85 PHE A N 1
ATOM 674 C CA . PHE A 1 85 ? -5.313 -9.021 -5.648 1.00 96.62 85 PHE A CA 1
ATOM 675 C C . PHE A 1 85 ? -4.930 -9.320 -7.100 1.00 96.62 85 PHE A C 1
ATOM 677 O O . PHE A 1 85 ? -3.979 -8.745 -7.628 1.00 96.62 85 PHE A O 1
ATOM 684 N N . SER A 1 86 ? -5.710 -10.163 -7.780 1.00 96.06 86 SER A N 1
ATOM 685 C CA . SER A 1 86 ? -5.535 -10.512 -9.203 1.00 96.06 86 SER A CA 1
ATOM 686 C C . SER A 1 86 ? -6.025 -9.421 -10.172 1.00 96.06 86 SER A C 1
ATOM 688 O O . SER A 1 86 ? -6.433 -9.707 -11.296 1.00 96.06 86 SER A O 1
ATOM 690 N N . ARG A 1 87 ? -6.046 -8.169 -9.707 1.00 96.56 87 ARG A N 1
ATOM 691 C CA . ARG A 1 87 ? -6.387 -6.970 -10.473 1.00 96.56 87 ARG A CA 1
ATOM 692 C C . ARG A 1 87 ? -5.654 -5.770 -9.891 1.00 96.56 87 ARG A C 1
ATOM 694 O O . ARG A 1 87 ? -5.325 -5.770 -8.704 1.00 96.56 87 ARG A O 1
ATOM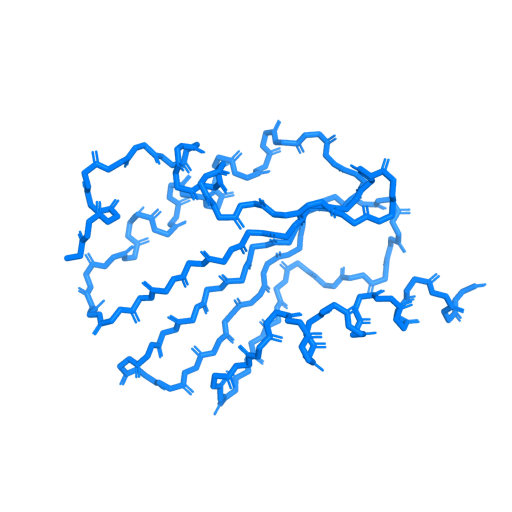 701 N N . ILE A 1 88 ? -5.510 -4.717 -10.690 1.00 97.12 88 ILE A N 1
ATOM 702 C CA . ILE A 1 88 ? -5.143 -3.400 -10.169 1.00 97.12 88 ILE A CA 1
ATOM 703 C C . ILE A 1 88 ? -6.310 -2.847 -9.342 1.00 97.12 88 ILE A C 1
ATOM 705 O O . ILE A 1 88 ? -7.447 -2.767 -9.821 1.00 97.12 88 ILE A O 1
ATOM 709 N N . ILE A 1 89 ? -6.031 -2.478 -8.093 1.00 96.81 89 ILE A N 1
ATOM 710 C CA . ILE A 1 89 ? -6.993 -1.822 -7.197 1.00 96.81 89 ILE A CA 1
ATOM 711 C C . ILE A 1 89 ? -6.627 -0.350 -6.994 1.00 96.81 89 ILE A C 1
ATOM 713 O O . ILE A 1 89 ? -5.482 0.064 -7.161 1.00 96.81 89 ILE A O 1
ATOM 717 N N . SER A 1 90 ? -7.606 0.470 -6.629 1.00 96.06 90 SER A N 1
ATOM 718 C CA . SER A 1 90 ? -7.413 1.882 -6.325 1.00 96.06 90 SER A CA 1
ATOM 719 C C . SER A 1 90 ? -7.247 2.097 -4.827 1.00 96.06 90 SER A C 1
ATOM 721 O O . SER A 1 90 ? -8.090 1.670 -4.036 1.00 96.06 90 SER A O 1
ATOM 723 N N . ARG A 1 91 ? -6.243 2.891 -4.430 1.00 95.62 91 ARG A N 1
ATOM 724 C CA . ARG A 1 91 ? -6.114 3.342 -3.036 1.00 95.62 91 ARG A CA 1
ATOM 725 C C . ARG A 1 91 ? -7.417 3.955 -2.516 1.00 95.62 91 ARG A C 1
ATOM 727 O O . ARG A 1 91 ? -7.870 3.598 -1.441 1.00 95.62 91 ARG A O 1
ATOM 734 N N . ALA A 1 92 ? -8.012 4.881 -3.268 1.00 95.31 92 ALA A N 1
ATOM 735 C CA . ALA A 1 92 ? -9.149 5.664 -2.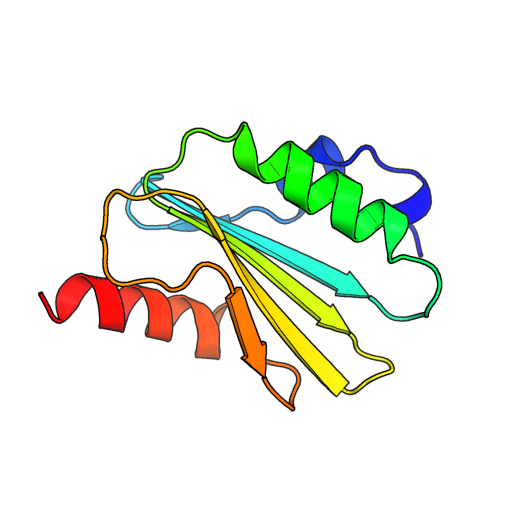785 1.00 95.31 92 ALA A CA 1
ATOM 736 C C . ALA A 1 92 ? -10.481 4.902 -2.826 1.00 95.31 92 ALA A C 1
ATOM 738 O O . ALA A 1 92 ? -11.327 5.132 -1.969 1.00 95.31 92 ALA A O 1
ATOM 739 N N . LYS A 1 93 ? -10.684 4.036 -3.828 1.00 96.00 93 LYS A N 1
ATOM 740 C CA . LYS A 1 93 ? -11.971 3.350 -4.037 1.00 96.00 93 LYS A CA 1
ATOM 741 C C . LYS A 1 93 ? -12.031 1.956 -3.424 1.00 96.00 93 LYS A C 1
ATOM 743 O O . LYS A 1 93 ? -13.122 1.508 -3.102 1.00 96.00 93 LYS A O 1
ATOM 748 N N . ASP A 1 94 ? -10.892 1.284 -3.282 1.00 96.44 94 ASP A N 1
ATOM 749 C CA . ASP A 1 94 ? -10.834 -0.092 -2.790 1.00 96.44 94 ASP A CA 1
ATOM 750 C C . ASP A 1 94 ? -10.150 -0.145 -1.416 1.00 96.44 94 ASP A C 1
ATOM 752 O O . ASP A 1 94 ? -10.767 -0.542 -0.429 1.00 96.44 94 ASP A O 1
ATOM 756 N N . LEU A 1 95 ? -8.890 0.300 -1.328 1.00 95.12 95 LEU A N 1
ATOM 757 C CA . LEU A 1 95 ? -8.060 0.057 -0.144 1.00 95.12 95 LEU A CA 1
ATOM 758 C C . LEU A 1 95 ? -8.466 0.899 1.071 1.00 95.12 95 LEU A C 1
ATOM 760 O O . LEU A 1 95 ? -8.569 0.367 2.171 1.00 95.12 95 LEU A O 1
ATOM 764 N N . VAL A 1 96 ? -8.715 2.198 0.884 1.00 95.56 96 VAL A N 1
ATOM 765 C CA . VAL A 1 96 ? -9.170 3.086 1.963 1.00 95.56 96 VAL A CA 1
ATOM 766 C C . VAL A 1 96 ? -10.500 2.578 2.538 1.00 95.56 96 VAL A C 1
ATOM 768 O O . VAL A 1 96 ? -10.526 2.295 3.732 1.00 95.56 96 VAL A O 1
ATOM 771 N N . PRO A 1 97 ? -11.574 2.356 1.750 1.00 95.12 97 PRO A N 1
ATOM 772 C CA . PRO A 1 97 ? -12.815 1.793 2.285 1.00 95.12 97 PRO A CA 1
ATOM 773 C C . PRO A 1 97 ? -12.635 0.442 2.983 1.00 95.12 97 PRO A C 1
ATOM 775 O O . PRO A 1 97 ? -13.245 0.226 4.023 1.00 95.12 97 PRO A O 1
ATOM 778 N N . TYR A 1 98 ? -11.778 -0.442 2.461 1.00 94.31 98 TYR A N 1
ATOM 779 C CA . TYR A 1 98 ? -11.469 -1.723 3.102 1.00 94.31 98 TYR A CA 1
ATOM 780 C C . TYR A 1 98 ? -10.838 -1.550 4.491 1.00 94.31 98 TYR A C 1
ATOM 782 O O . TYR A 1 98 ? -11.294 -2.168 5.451 1.00 94.31 98 TYR A O 1
ATOM 790 N N . VAL A 1 99 ? -9.823 -0.688 4.612 1.00 94.25 99 VAL A N 1
ATOM 791 C CA . VAL A 1 99 ? -9.155 -0.398 5.891 1.00 94.25 99 VAL A CA 1
ATOM 792 C C . VAL A 1 99 ? -10.137 0.219 6.885 1.00 94.25 99 VAL A C 1
ATOM 794 O O . VAL A 1 99 ? -10.208 -0.224 8.027 1.00 94.25 99 VAL A O 1
ATOM 797 N N . TYR A 1 100 ? -10.938 1.191 6.442 1.00 92.31 100 TYR A N 1
ATOM 798 C CA . TYR A 1 100 ? -11.984 1.797 7.269 1.00 92.31 100 TYR A CA 1
ATOM 799 C C . TYR A 1 100 ? -13.025 0.764 7.720 1.00 92.31 100 TYR A C 1
ATOM 801 O O . TYR A 1 100 ? -13.411 0.762 8.885 1.00 92.31 100 TYR A O 1
ATOM 809 N N . GLY A 1 101 ? -13.477 -0.113 6.822 1.00 92.56 101 GLY A N 1
ATOM 810 C CA . GLY A 1 101 ? -14.427 -1.175 7.152 1.00 92.56 101 GLY A CA 1
ATOM 811 C C . GLY A 1 101 ? -13.875 -2.096 8.233 1.00 92.56 101 GLY A C 1
ATOM 812 O O . GLY A 1 101 ? -14.508 -2.273 9.264 1.00 92.56 101 GLY A O 1
ATOM 813 N N . LYS A 1 102 ? -12.642 -2.582 8.056 1.00 91.50 102 LYS A N 1
ATOM 814 C CA . LYS A 1 102 ? -11.993 -3.489 9.010 1.00 91.50 102 LYS A CA 1
ATOM 815 C C . LYS A 1 102 ? -11.807 -2.901 10.405 1.00 91.50 102 LYS A C 1
ATOM 817 O O . LYS A 1 102 ? -11.997 -3.619 11.373 1.00 91.50 102 LYS A O 1
ATOM 822 N N . ILE A 1 103 ? -11.460 -1.620 10.502 1.00 91.44 103 ILE A N 1
ATOM 823 C CA . ILE A 1 103 ? -11.223 -0.956 11.793 1.00 91.44 103 ILE A CA 1
ATOM 824 C C . ILE A 1 103 ? -12.524 -0.695 12.560 1.00 91.44 103 ILE A C 1
ATOM 826 O O . ILE A 1 103 ? -12.503 -0.680 13.782 1.00 91.44 103 ILE A O 1
ATOM 830 N N . ASN A 1 104 ? -13.638 -0.451 11.862 1.00 84.94 104 ASN A N 1
ATOM 831 C CA . ASN A 1 104 ? -14.924 -0.135 12.498 1.00 84.94 104 ASN A CA 1
ATOM 832 C C . ASN A 1 104 ? -15.850 -1.361 12.654 1.00 84.94 104 ASN A C 1
ATOM 834 O O . ASN A 1 104 ? -16.972 -1.211 13.130 1.00 84.94 104 ASN A O 1
ATOM 838 N N . GLU A 1 105 ? -15.431 -2.541 12.189 1.00 75.31 105 GLU A N 1
ATOM 839 C CA . GLU A 1 105 ? -16.143 -3.813 12.395 1.00 75.31 105 GLU A CA 1
ATOM 840 C C . GLU A 1 105 ? -15.858 -4.437 13.782 1.00 75.31 105 GLU A C 1
ATOM 842 O O . GLU A 1 105 ? -16.484 -5.442 14.126 1.00 75.31 105 GLU A O 1
ATOM 847 N N . GLU A 1 106 ? -14.963 -3.832 14.576 1.00 51.94 106 GLU A N 1
ATOM 848 C CA . GLU A 1 106 ? -14.675 -4.142 15.992 1.00 51.94 106 GLU A CA 1
ATOM 849 C C . GLU A 1 106 ? -15.312 -3.118 16.945 1.00 51.94 106 GLU A C 1
ATOM 851 O O . GLU A 1 106 ? -15.787 -3.547 18.023 1.00 51.94 106 GLU A O 1
#

pLDDT: mean 91.89, std 7.69, range [51.94, 98.12]